Protein AF-A0A0N0X9N5-F1 (afdb_monomer_lite)

Secondary structure (DSSP, 8-state):
--------HHHHHHHHHHHHH-TTS-PPPSS----HHHHHHHHHTT--GGG----TTHHHHHHHHHHHHHHTT--

Sequence (75 aa):
MTRIKPNKVPDAIALDEELRSDSVWIQPLKARLSELDIYENAVNVGAGVHEVERASSLPKAKAQLELVAQEIGLL

Structure (mmCIF, N/CA/C/O backbone):
data_AF-A0A0N0X9N5-F1
#
_entry.id   AF-A0A0N0X9N5-F1
#
loop_
_atom_site.group_PDB
_atom_site.id
_atom_site.type_symbol
_atom_site.label_atom_id
_atom_site.label_alt_id
_atom_site.label_comp_id
_atom_site.label_asym_id
_atom_site.label_entity_id
_atom_site.label_seq_id
_atom_site.pdbx_PDB_ins_code
_atom_site.Cartn_x
_atom_site.Cartn_y
_atom_site.Cartn_z
_atom_site.occupancy
_atom_site.B_iso_or_equiv
_atom_site.auth_seq_id
_atom_site.auth_comp_id
_atom_site.auth_asym_id
_atom_site.auth_atom_id
_atom_site.pdbx_PDB_model_num
ATOM 1 N N . MET A 1 1 ? 1.841 30.268 -13.600 1.00 40.66 1 MET A N 1
ATOM 2 C CA . MET A 1 1 ? 0.911 29.386 -12.863 1.00 40.66 1 MET A CA 1
ATOM 3 C C . MET A 1 1 ? 1.684 28.688 -11.760 1.00 40.66 1 MET A C 1
ATOM 5 O O . MET A 1 1 ? 2.541 27.865 -12.055 1.00 40.66 1 MET A O 1
ATOM 9 N N . THR A 1 2 ? 1.455 29.059 -10.504 1.00 45.22 2 THR A N 1
ATOM 10 C CA . THR A 1 2 ? 2.100 28.414 -9.354 1.00 45.22 2 THR A CA 1
ATOM 11 C C . THR A 1 2 ? 1.420 27.065 -9.135 1.00 45.22 2 THR A C 1
ATOM 13 O O . THR A 1 2 ? 0.222 27.017 -8.871 1.00 45.22 2 THR A O 1
ATOM 16 N N . ARG A 1 3 ? 2.149 25.959 -9.317 1.00 48.59 3 ARG A N 1
ATOM 17 C CA . ARG A 1 3 ? 1.637 24.597 -9.108 1.00 48.59 3 ARG A CA 1
ATOM 18 C C . ARG A 1 3 ? 1.346 24.408 -7.617 1.00 48.59 3 ARG A C 1
ATOM 20 O O . ARG A 1 3 ? 2.247 24.068 -6.856 1.00 48.59 3 ARG A O 1
ATOM 27 N N . ILE A 1 4 ? 0.103 24.640 -7.197 1.00 56.75 4 ILE A N 1
ATOM 28 C CA . ILE A 1 4 ? -0.373 24.234 -5.872 1.00 56.75 4 ILE A CA 1
ATOM 29 C C . ILE A 1 4 ? -0.372 22.705 -5.884 1.00 56.75 4 ILE A C 1
ATOM 31 O O . ILE A 1 4 ? -1.162 22.088 -6.593 1.00 56.75 4 ILE A O 1
ATOM 35 N N . LYS A 1 5 ? 0.566 22.080 -5.168 1.00 55.78 5 LYS A N 1
ATOM 36 C CA . LYS A 1 5 ? 0.484 20.643 -4.895 1.00 55.78 5 LYS A CA 1
ATOM 37 C C . LYS A 1 5 ? -0.651 20.466 -3.881 1.00 55.78 5 LYS A C 1
ATOM 39 O O . LYS A 1 5 ? -0.523 21.016 -2.788 1.00 55.78 5 LYS A O 1
ATOM 44 N N . PRO A 1 6 ? -1.744 19.757 -4.213 1.00 57.97 6 PRO A N 1
ATOM 45 C CA . PRO A 1 6 ? -2.775 19.452 -3.233 1.00 57.97 6 PRO A CA 1
ATOM 46 C C . PRO A 1 6 ? -2.104 18.705 -2.085 1.00 57.97 6 PRO A C 1
ATOM 48 O O . PRO A 1 6 ? -1.447 17.683 -2.308 1.00 57.97 6 PRO A O 1
ATOM 51 N N . ASN A 1 7 ? -2.204 19.241 -0.874 1.00 61.62 7 ASN A N 1
ATOM 52 C CA . ASN A 1 7 ? -1.689 18.557 0.295 1.00 61.62 7 ASN A CA 1
ATOM 53 C C . ASN A 1 7 ? -2.707 17.467 0.638 1.00 61.62 7 ASN A C 1
ATOM 55 O O . ASN A 1 7 ? -3.692 17.750 1.299 1.00 61.62 7 ASN A O 1
ATOM 59 N N . LYS A 1 8 ? -2.517 16.252 0.111 1.00 68.81 8 LYS A N 1
ATOM 60 C CA . LYS A 1 8 ? -3.472 15.132 0.246 1.00 68.81 8 LYS A CA 1
ATOM 61 C C . LYS A 1 8 ? -3.458 14.460 1.626 1.00 68.81 8 LYS A C 1
ATOM 63 O O . LYS A 1 8 ? -4.184 13.499 1.856 1.00 68.81 8 LYS A O 1
ATOM 68 N N . VAL A 1 9 ? -2.595 14.924 2.531 1.00 76.94 9 VAL A N 1
ATOM 69 C CA . VAL A 1 9 ? -2.419 14.335 3.865 1.00 76.94 9 VAL A CA 1
ATOM 70 C C . VAL A 1 9 ? -3.663 14.511 4.748 1.00 76.94 9 VAL A C 1
ATOM 72 O O . VAL A 1 9 ? -4.090 13.509 5.312 1.00 76.94 9 VAL A O 1
ATOM 75 N N . PRO A 1 10 ? -4.287 15.704 4.853 1.00 83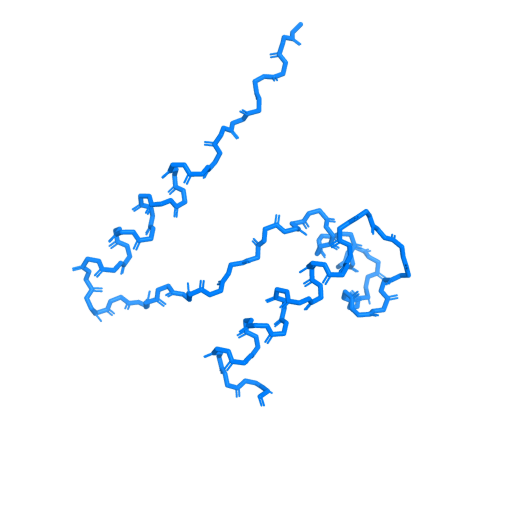.62 10 PRO A N 1
ATOM 76 C CA . PRO A 1 10 ? -5.489 15.891 5.666 1.00 83.62 10 PRO A CA 1
ATOM 77 C C . PRO A 1 10 ? -6.671 15.055 5.168 1.00 83.62 10 PRO A C 1
ATOM 79 O O . PRO A 1 10 ? -7.324 14.402 5.973 1.00 83.62 10 PRO A O 1
ATOM 82 N N . ASP A 1 11 ? -6.885 14.990 3.851 1.00 84.00 11 ASP A N 1
ATOM 83 C CA . ASP A 1 11 ? -7.965 14.187 3.261 1.00 84.00 11 ASP A CA 1
ATOM 84 C C . ASP A 1 11 ? -7.788 12.693 3.575 1.00 84.00 11 ASP A C 1
ATOM 86 O O . ASP A 1 11 ? -8.742 11.996 3.909 1.00 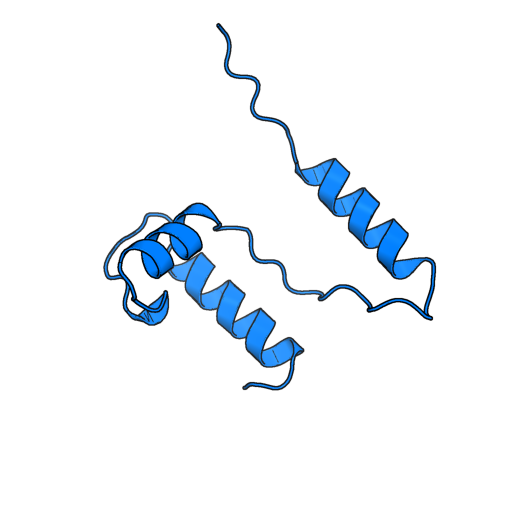84.00 11 ASP A O 1
ATOM 90 N N . ALA A 1 12 ? -6.547 12.200 3.524 1.00 81.75 12 ALA A N 1
ATOM 91 C CA . ALA A 1 12 ? -6.226 10.817 3.863 1.00 81.75 12 ALA A CA 1
ATOM 92 C C . ALA A 1 12 ? -6.321 10.514 5.369 1.00 81.75 12 ALA A C 1
ATOM 94 O O . ALA A 1 12 ? -6.371 9.343 5.747 1.00 81.75 12 ALA A O 1
ATOM 95 N N . ILE A 1 13 ? -6.269 11.529 6.234 1.00 87.00 13 ILE A N 1
ATOM 96 C CA . ILE A 1 13 ? -6.516 11.377 7.675 1.00 87.00 13 ILE A CA 1
ATOM 97 C C . ILE A 1 13 ? -8.023 11.335 7.916 1.00 87.00 13 ILE A C 1
ATOM 99 O O . ILE A 1 13 ? -8.501 10.369 8.498 1.00 87.00 13 ILE A O 1
ATOM 103 N N . ALA A 1 14 ? -8.764 12.306 7.379 1.00 90.94 14 ALA A N 1
ATOM 104 C CA . ALA A 1 14 ? -10.217 12.377 7.512 1.00 90.94 14 ALA A CA 1
ATOM 105 C C . ALA A 1 14 ? -10.906 11.105 6.993 1.00 90.94 14 ALA A C 1
ATOM 107 O O . ALA A 1 14 ? -11.808 10.581 7.635 1.00 90.94 14 ALA A O 1
ATOM 108 N N . LEU A 1 15 ? -10.438 10.563 5.863 1.00 88.00 15 LEU A N 1
ATOM 109 C CA . LEU A 1 15 ? -10.959 9.307 5.327 1.00 88.00 15 LEU A CA 1
ATOM 110 C C . LEU A 1 15 ? -10.694 8.110 6.255 1.00 88.00 15 LEU A C 1
ATOM 112 O O . LEU A 1 15 ? -11.537 7.231 6.364 1.00 88.00 15 LEU A O 1
ATOM 116 N N . ASP A 1 16 ? -9.537 8.048 6.916 1.00 89.44 16 ASP A N 1
ATOM 117 C CA . ASP A 1 16 ? -9.220 6.951 7.841 1.00 89.44 16 ASP A CA 1
ATOM 118 C C . ASP A 1 16 ? -10.069 7.017 9.109 1.00 89.44 16 ASP A C 1
ATOM 120 O O . ASP A 1 16 ? -10.580 5.991 9.550 1.00 89.44 16 ASP A O 1
ATOM 124 N N . GLU A 1 17 ? -10.267 8.220 9.650 1.00 92.38 17 GLU A N 1
ATOM 125 C CA . GLU A 1 17 ? -11.139 8.456 10.802 1.00 92.38 17 GLU A CA 1
ATOM 126 C C . GLU A 1 17 ? -12.590 8.078 10.488 1.00 92.38 17 GLU A C 1
ATOM 128 O O . GLU A 1 17 ? -13.211 7.345 11.257 1.00 92.38 17 GLU A O 1
ATOM 133 N N . GLU A 1 18 ? -13.100 8.503 9.330 1.00 92.44 18 GLU A N 1
ATOM 134 C CA . GLU A 1 18 ? -14.448 8.171 8.867 1.00 92.44 18 GLU A CA 1
ATOM 135 C C . GLU A 1 18 ? -14.616 6.658 8.694 1.00 92.44 18 GLU A C 1
ATOM 137 O O . GLU A 1 18 ? -15.563 6.075 9.217 1.00 92.44 18 GLU A O 1
ATOM 142 N N . LEU A 1 19 ? -13.659 5.987 8.041 1.00 90.44 19 LEU A N 1
ATOM 143 C CA . LEU A 1 19 ? -13.721 4.539 7.830 1.00 90.44 19 LEU A CA 1
ATOM 144 C C . LEU A 1 19 ? -13.663 3.731 9.135 1.00 90.44 19 LEU A C 1
ATOM 146 O O . LEU A 1 19 ? -14.210 2.632 9.200 1.00 90.44 19 LEU A O 1
ATOM 150 N N . ARG A 1 20 ? -13.006 4.260 10.173 1.00 92.75 20 ARG A N 1
ATOM 151 C CA . ARG A 1 20 ? -12.944 3.644 11.509 1.00 92.75 20 ARG A CA 1
ATOM 152 C C . ARG A 1 20 ? -14.148 3.973 12.392 1.00 92.75 20 ARG A C 1
ATOM 154 O O . ARG A 1 20 ? -14.276 3.375 13.460 1.00 92.75 20 ARG A O 1
ATOM 161 N N . SER A 1 21 ? -14.994 4.921 11.992 1.00 94.19 21 SER A N 1
ATOM 162 C CA . SER A 1 21 ? -16.139 5.362 12.797 1.00 94.19 21 SER A CA 1
ATOM 163 C C . SER A 1 21 ? -17.249 4.307 12.891 1.00 94.19 21 SER A C 1
ATOM 165 O O . SER A 1 21 ? -17.943 4.240 13.907 1.00 94.19 21 SER A O 1
ATOM 167 N N . ASP A 1 22 ? -17.371 3.446 11.876 1.00 93.69 22 ASP A N 1
ATOM 168 C CA . ASP A 1 22 ? -18.338 2.353 11.815 1.00 93.69 22 ASP A CA 1
ATOM 169 C C . ASP A 1 22 ? -17.616 1.004 11.678 1.00 93.69 22 ASP A C 1
ATOM 171 O O . ASP A 1 22 ? -16.897 0.737 10.713 1.00 93.69 22 ASP A O 1
ATOM 175 N N . SER A 1 23 ? -17.818 0.124 12.659 1.00 90.31 23 SER A N 1
ATOM 176 C CA . SER A 1 23 ? -17.196 -1.202 12.703 1.00 90.31 23 SER A CA 1
ATOM 177 C C . SER A 1 23 ? -17.793 -2.197 11.706 1.00 90.31 23 SER A C 1
ATOM 179 O O . SER A 1 23 ? -17.184 -3.238 11.458 1.00 90.31 23 SER A O 1
ATOM 181 N N . VAL A 1 24 ? -18.957 -1.897 11.121 1.00 95.00 24 VAL A N 1
ATOM 182 C CA . VAL A 1 24 ? -19.562 -2.693 10.042 1.00 95.00 24 VAL A CA 1
ATOM 183 C C . VAL A 1 24 ? -18.776 -2.537 8.740 1.00 95.00 24 VAL A C 1
ATOM 185 O O . VAL A 1 24 ? -18.812 -3.420 7.882 1.00 95.00 24 VAL A O 1
ATOM 188 N N . TRP A 1 25 ? -18.062 -1.425 8.568 1.00 92.12 25 TRP A N 1
ATOM 189 C CA . TRP A 1 25 ? -17.316 -1.161 7.347 1.00 92.12 25 TRP A CA 1
ATOM 190 C C . TRP A 1 25 ? -16.007 -1.945 7.300 1.00 92.12 25 TRP A C 1
ATOM 192 O O . TRP A 1 25 ? -15.456 -2.373 8.319 1.00 92.12 25 TRP A O 1
ATOM 202 N N . ILE A 1 26 ? -15.482 -2.103 6.082 1.00 85.69 26 ILE A N 1
ATOM 203 C CA . ILE A 1 26 ? -14.141 -2.648 5.883 1.00 85.69 26 ILE A CA 1
ATOM 204 C C . ILE A 1 26 ? -13.156 -1.689 6.537 1.00 85.69 26 ILE A C 1
ATOM 206 O O . ILE A 1 26 ? -12.988 -0.548 6.106 1.00 85.69 26 ILE A O 1
ATOM 210 N N . GLN A 1 27 ? -12.510 -2.181 7.586 1.00 89.94 27 GLN A N 1
ATOM 211 C CA . GLN A 1 27 ? -11.567 -1.385 8.344 1.00 89.94 27 GLN A CA 1
ATOM 212 C C . GLN A 1 27 ? -10.326 -1.095 7.492 1.00 89.94 27 GLN A C 1
ATOM 214 O O . GLN A 1 27 ? -9.809 -2.002 6.831 1.00 89.94 27 GLN A O 1
ATOM 219 N N . PRO A 1 28 ? -9.828 0.152 7.494 1.00 90.75 28 PRO A N 1
ATOM 220 C CA . PRO A 1 28 ? -8.665 0.507 6.704 1.00 90.75 28 PRO A CA 1
ATOM 221 C C . PRO A 1 28 ? -7.411 -0.153 7.280 1.00 90.75 28 PRO A C 1
ATOM 223 O O . PRO A 1 28 ? -7.224 -0.227 8.504 1.00 90.75 28 PRO A O 1
ATOM 226 N N . LEU A 1 29 ? -6.531 -0.579 6.374 1.00 91.12 29 LEU A N 1
ATOM 227 C CA . LEU A 1 29 ? -5.212 -1.105 6.710 1.00 91.12 29 LEU A CA 1
ATOM 228 C C . LEU A 1 29 ? -4.377 -0.050 7.452 1.00 91.12 29 LEU A C 1
ATOM 230 O O . LEU A 1 29 ? -4.495 1.157 7.224 1.00 91.12 29 LEU A O 1
ATOM 234 N N . LYS A 1 30 ? -3.513 -0.515 8.349 1.00 89.25 30 LYS A N 1
ATOM 235 C CA . LYS A 1 30 ? -2.509 0.285 9.054 1.00 89.25 30 LYS A CA 1
ATOM 236 C C . LYS A 1 30 ? -1.408 0.713 8.089 1.00 89.25 30 LYS A C 1
ATOM 238 O O . LYS A 1 30 ? -0.931 1.846 8.164 1.00 89.25 30 LYS A O 1
ATOM 243 N N . ALA A 1 31 ? -1.002 -0.178 7.187 1.00 90.69 31 ALA A N 1
ATOM 244 C CA . ALA A 1 31 ? -0.040 0.114 6.139 1.00 90.69 31 ALA A CA 1
ATOM 245 C C . ALA A 1 31 ? -0.701 0.874 4.976 1.00 90.69 31 ALA A C 1
ATOM 247 O O . ALA A 1 31 ? -1.826 0.592 4.5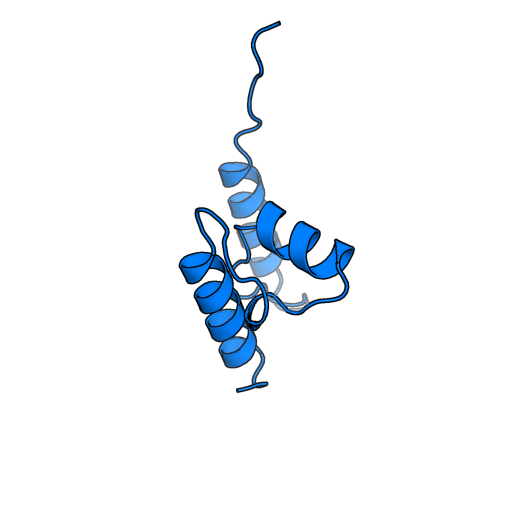70 1.00 90.69 31 ALA A O 1
ATOM 248 N N . ARG A 1 32 ? 0.020 1.852 4.412 1.00 85.69 32 ARG A N 1
ATOM 249 C CA . ARG A 1 32 ? -0.445 2.666 3.278 1.00 85.69 32 ARG A CA 1
ATOM 250 C C . ARG A 1 32 ? 0.581 2.674 2.154 1.00 85.69 32 ARG A C 1
ATOM 252 O O . ARG A 1 32 ? 1.777 2.832 2.404 1.00 85.69 32 ARG A O 1
ATOM 259 N N . LEU A 1 33 ? 0.094 2.591 0.918 1.00 89.94 33 LEU A N 1
ATOM 260 C CA . LEU A 1 33 ? 0.894 2.750 -0.294 1.00 89.94 33 LEU A CA 1
ATOM 261 C C . LEU A 1 33 ? 0.945 4.236 -0.667 1.00 89.94 33 LEU A C 1
ATOM 263 O O . LEU A 1 33 ? -0.083 4.825 -0.992 1.00 89.94 33 LEU A O 1
ATOM 267 N N . SER A 1 34 ? 2.124 4.858 -0.600 1.00 88.44 34 SER A N 1
ATOM 268 C CA . SER A 1 34 ? 2.278 6.287 -0.927 1.00 88.44 34 SER A CA 1
ATOM 269 C C . SER A 1 34 ? 3.211 6.574 -2.099 1.00 88.44 34 SER A C 1
ATOM 271 O O . SER A 1 34 ? 3.139 7.658 -2.670 1.00 88.44 34 SER A O 1
ATOM 273 N N . GLU A 1 35 ? 4.021 5.602 -2.520 1.00 90.81 35 GLU A N 1
ATOM 274 C CA . GLU A 1 35 ? 4.891 5.710 -3.698 1.00 90.81 35 GLU A CA 1
ATOM 275 C C . GLU A 1 35 ? 4.147 5.362 -5.010 1.00 90.81 35 GLU A C 1
ATOM 277 O O . GLU A 1 35 ? 4.593 4.512 -5.779 1.00 90.81 35 GLU A O 1
ATOM 282 N N . LEU A 1 36 ? 2.994 6.009 -5.255 1.00 89.31 36 LEU A N 1
ATOM 283 C CA . LEU A 1 36 ? 2.082 5.729 -6.385 1.00 89.31 36 LEU A CA 1
ATOM 284 C C . LEU A 1 36 ? 2.779 5.723 -7.747 1.00 89.31 36 LEU A C 1
ATOM 286 O O . LEU A 1 36 ? 2.618 4.766 -8.500 1.00 89.31 36 LEU A O 1
ATOM 290 N N . ASP A 1 37 ? 3.634 6.714 -8.005 1.00 89.81 37 ASP A N 1
ATOM 291 C CA . ASP A 1 37 ? 4.377 6.825 -9.263 1.00 89.81 37 ASP A CA 1
ATOM 292 C C . ASP A 1 37 ? 5.212 5.562 -9.560 1.00 89.81 37 ASP A C 1
ATOM 294 O O . ASP A 1 37 ? 5.400 5.187 -10.714 1.00 89.81 37 ASP A O 1
ATOM 298 N N . ILE A 1 38 ? 5.727 4.877 -8.533 1.00 91.94 38 ILE A N 1
ATOM 299 C CA . ILE A 1 38 ? 6.531 3.658 -8.711 1.00 91.94 38 ILE A CA 1
ATOM 300 C C . ILE A 1 38 ? 5.633 2.467 -9.042 1.00 91.94 38 ILE A C 1
ATOM 302 O O . ILE A 1 38 ? 5.962 1.698 -9.946 1.00 91.94 38 ILE A O 1
ATOM 306 N N . TYR A 1 39 ? 4.503 2.328 -8.342 1.00 93.00 39 TYR A N 1
ATOM 307 C CA . TYR A 1 39 ? 3.530 1.265 -8.604 1.00 93.00 39 TYR A CA 1
ATOM 308 C C . TYR A 1 39 ? 2.958 1.378 -10.020 1.00 93.00 39 TYR A C 1
ATOM 310 O O . TYR A 1 39 ? 2.936 0.393 -10.753 1.00 93.00 39 TYR A O 1
ATOM 318 N N . GLU A 1 40 ? 2.568 2.585 -10.433 1.00 92.25 40 GLU A N 1
ATOM 319 C CA . GLU A 1 40 ? 2.039 2.853 -11.773 1.00 92.25 40 GLU A CA 1
ATOM 320 C C . GLU A 1 40 ? 3.069 2.538 -12.861 1.00 92.25 40 GLU A C 1
ATOM 322 O O . GLU A 1 40 ? 2.753 1.860 -13.837 1.00 92.25 40 GLU A O 1
ATOM 327 N N . ASN A 1 41 ? 4.321 2.969 -12.682 1.00 90.75 41 ASN A N 1
ATOM 328 C CA . ASN A 1 41 ? 5.388 2.674 -13.637 1.00 90.75 41 ASN A CA 1
ATOM 329 C C . ASN A 1 41 ? 5.656 1.171 -13.772 1.00 90.75 41 ASN A C 1
ATOM 331 O O . ASN A 1 41 ? 5.825 0.698 -14.893 1.00 90.75 41 ASN A O 1
ATOM 335 N N . ALA A 1 42 ? 5.669 0.426 -12.663 1.00 92.44 42 ALA A N 1
ATOM 336 C CA . ALA A 1 42 ? 5.843 -1.025 -12.683 1.00 92.44 42 ALA A CA 1
ATOM 337 C C . ALA A 1 42 ? 4.708 -1.714 -13.465 1.00 92.44 42 ALA A C 1
ATOM 339 O O . ALA A 1 42 ? 4.963 -2.505 -14.373 1.00 92.44 42 ALA A O 1
ATOM 340 N N . VAL A 1 43 ? 3.456 -1.329 -13.191 1.00 93.88 43 VAL A N 1
ATOM 341 C CA . VAL A 1 43 ? 2.273 -1.855 -13.891 1.00 93.88 43 VAL A CA 1
ATOM 342 C C . VAL A 1 43 ? 2.315 -1.538 -15.388 1.00 93.88 43 VAL A C 1
ATOM 344 O O . VAL A 1 43 ? 2.047 -2.419 -16.202 1.00 93.88 43 VAL A O 1
ATOM 347 N N . ASN A 1 44 ? 2.702 -0.318 -15.769 1.00 92.69 44 ASN A N 1
ATOM 348 C CA . ASN A 1 44 ? 2.765 0.108 -17.171 1.00 92.69 44 ASN A CA 1
ATOM 349 C C . ASN A 1 44 ? 3.747 -0.714 -18.018 1.00 92.69 44 ASN A C 1
ATOM 351 O O . ASN A 1 44 ? 3.556 -0.836 -19.226 1.00 92.69 44 ASN A O 1
ATOM 355 N N . VAL A 1 45 ? 4.786 -1.280 -17.401 1.00 92.25 45 VAL A N 1
ATOM 356 C CA . VAL A 1 45 ? 5.760 -2.148 -18.082 1.00 92.25 45 VAL A CA 1
ATOM 35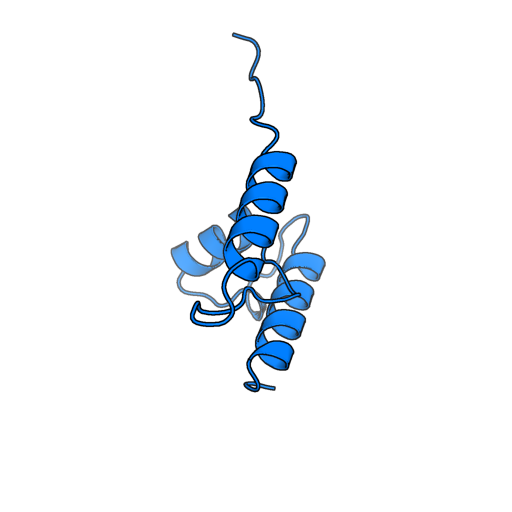7 C C . VAL A 1 45 ? 5.467 -3.639 -17.891 1.00 92.25 45 VAL A C 1
ATOM 359 O O . VAL A 1 45 ? 6.238 -4.473 -18.358 1.00 9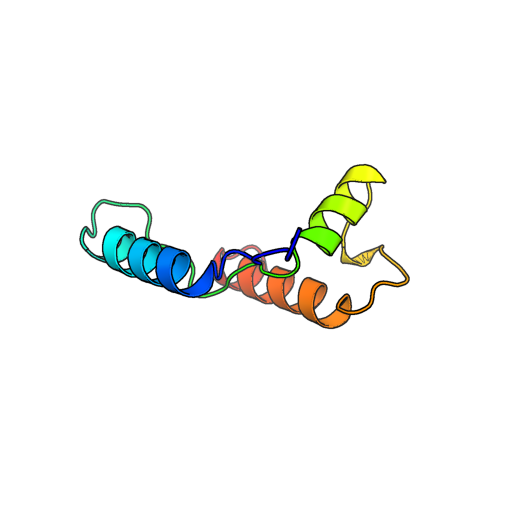2.25 45 VAL A O 1
ATOM 362 N N . GLY A 1 46 ? 4.361 -3.986 -17.224 1.00 92.56 46 GLY A N 1
ATOM 363 C CA . GLY A 1 46 ? 3.979 -5.371 -16.949 1.00 92.56 46 GLY A CA 1
ATOM 364 C C . GLY A 1 46 ? 4.903 -6.085 -15.961 1.00 92.56 46 GLY A C 1
ATOM 365 O O . GLY A 1 46 ? 5.026 -7.304 -16.038 1.00 92.56 46 GLY A O 1
ATOM 366 N N . ALA A 1 47 ? 5.554 -5.345 -15.061 1.00 92.75 47 ALA A N 1
ATOM 367 C CA . ALA A 1 47 ? 6.486 -5.884 -14.075 1.00 92.75 47 ALA A CA 1
ATOM 368 C C . ALA A 1 47 ? 5.994 -5.645 -12.640 1.00 92.75 47 ALA A C 1
ATOM 370 O O . ALA A 1 47 ? 5.270 -4.691 -12.347 1.00 92.75 47 ALA A O 1
ATOM 371 N N . GLY A 1 48 ? 6.428 -6.490 -11.710 1.00 91.25 48 GLY A N 1
ATOM 372 C CA . GLY A 1 48 ? 6.279 -6.251 -10.282 1.00 91.25 48 GLY A CA 1
ATOM 373 C C . GLY A 1 48 ? 7.251 -5.181 -9.780 1.00 91.25 48 GLY A C 1
ATOM 374 O O . GLY A 1 48 ? 8.353 -5.013 -10.297 1.00 91.25 48 GLY A O 1
ATOM 375 N N . VAL A 1 49 ? 6.901 -4.485 -8.693 1.00 91.75 49 VAL A N 1
ATOM 376 C CA . VAL A 1 49 ? 7.802 -3.492 -8.065 1.00 91.75 49 VAL A CA 1
ATOM 377 C C . VAL A 1 49 ? 9.142 -4.107 -7.663 1.00 91.75 49 VAL A C 1
ATOM 379 O O . VAL A 1 49 ? 10.175 -3.439 -7.714 1.00 91.75 49 VAL A O 1
ATOM 382 N N . HIS A 1 50 ? 9.154 -5.387 -7.286 1.00 90.00 50 HIS A N 1
ATOM 383 C CA . HIS A 1 50 ? 10.386 -6.098 -6.951 1.00 90.00 50 HIS A CA 1
ATOM 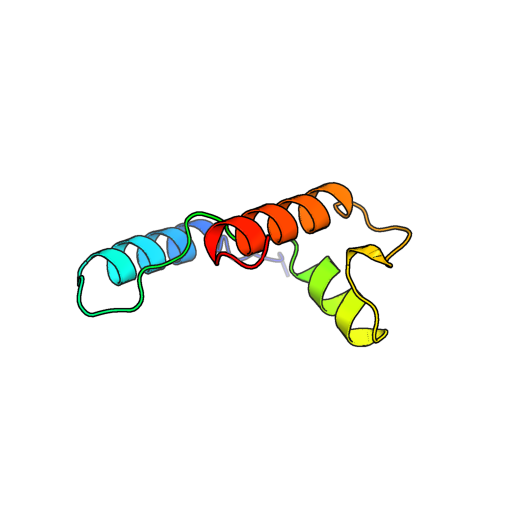384 C C . HIS A 1 50 ? 11.328 -6.266 -8.153 1.00 90.00 50 HIS A C 1
ATOM 386 O O . HIS A 1 50 ? 12.539 -6.317 -7.933 1.00 90.00 50 HIS A O 1
ATOM 392 N N . GLU A 1 51 ? 10.795 -6.249 -9.377 1.00 91.81 51 GLU A N 1
ATOM 393 C CA . GLU A 1 51 ? 11.513 -6.383 -10.652 1.00 91.81 51 GLU A CA 1
ATOM 394 C C . GLU A 1 51 ? 11.970 -5.031 -11.229 1.00 91.81 51 GLU A C 1
ATOM 396 O O . GLU A 1 51 ? 12.791 -4.989 -12.140 1.00 91.81 51 GLU A O 1
ATOM 401 N N . VAL A 1 52 ? 11.494 -3.905 -10.682 1.00 89.81 52 VAL A N 1
ATOM 402 C CA . VAL A 1 52 ? 11.976 -2.571 -11.067 1.00 89.81 52 VAL A CA 1
ATOM 403 C C . VAL A 1 52 ? 13.420 -2.392 -10.590 1.00 89.81 52 VAL A C 1
ATOM 405 O O . VAL A 1 52 ? 13.721 -2.575 -9.408 1.00 89.81 52 VAL A O 1
ATOM 408 N N . GLU A 1 53 ? 14.316 -1.996 -11.499 1.00 85.38 53 GLU A N 1
ATOM 409 C CA . GLU A 1 53 ? 15.746 -1.844 -11.198 1.00 85.38 53 GLU A CA 1
ATOM 410 C C . GLU A 1 53 ? 16.085 -0.512 -10.517 1.00 85.38 53 GLU A C 1
ATOM 412 O O . GLU A 1 53 ? 16.933 -0.465 -9.623 1.00 85.38 53 GLU A O 1
ATOM 417 N N . ARG A 1 54 ? 15.468 0.599 -10.952 1.00 83.00 54 ARG A N 1
ATOM 418 C CA . ARG A 1 54 ? 15.823 1.952 -10.493 1.00 83.00 54 ARG A CA 1
ATOM 419 C C . ARG A 1 54 ? 14.616 2.885 -10.434 1.00 83.00 54 ARG A C 1
ATOM 421 O O . ARG A 1 54 ? 14.015 3.198 -11.453 1.00 83.00 54 ARG A O 1
ATOM 428 N N . ALA A 1 55 ? 14.338 3.406 -9.242 1.00 85.62 55 ALA A N 1
ATOM 429 C CA . ALA A 1 55 ? 13.508 4.587 -9.012 1.00 85.62 55 ALA A CA 1
ATOM 430 C C . ALA A 1 55 ? 13.945 5.257 -7.698 1.00 85.62 55 ALA A C 1
ATOM 432 O O . ALA A 1 55 ? 14.477 4.588 -6.809 1.00 85.62 55 ALA A O 1
ATOM 433 N N . SER A 1 56 ? 13.729 6.567 -7.558 1.00 82.25 56 SER A N 1
ATOM 434 C CA . SER A 1 56 ? 14.230 7.363 -6.423 1.00 82.25 56 SER A CA 1
ATOM 435 C C . SER A 1 56 ? 13.747 6.873 -5.053 1.00 82.25 56 SER A C 1
ATOM 437 O O . SER A 1 56 ? 14.495 6.963 -4.084 1.00 82.25 56 SER A O 1
ATOM 439 N N . SER A 1 57 ? 12.535 6.312 -4.978 1.00 89.31 57 SER A N 1
ATOM 440 C CA . SER A 1 57 ? 11.934 5.795 -3.736 1.00 89.31 57 SER A CA 1
ATOM 441 C C . SER A 1 57 ? 11.675 4.284 -3.772 1.00 89.31 57 SER A C 1
ATOM 443 O O . SER A 1 57 ? 10.845 3.774 -3.019 1.00 89.31 57 SER A O 1
ATOM 445 N N . LEU A 1 58 ? 12.367 3.544 -4.644 1.00 91.81 58 LEU A N 1
ATOM 446 C CA . LEU A 1 58 ? 12.109 2.118 -4.868 1.00 91.81 58 LEU A CA 1
ATOM 447 C C . LEU A 1 58 ? 12.194 1.253 -3.593 1.00 91.81 58 LEU A C 1
ATOM 449 O O . LEU A 1 58 ? 11.288 0.446 -3.385 1.00 91.81 58 LEU A O 1
ATOM 453 N N . PRO A 1 59 ? 13.201 1.409 -2.705 1.00 93.75 59 PRO A N 1
ATOM 454 C CA . PRO A 1 59 ? 13.260 0.618 -1.474 1.00 93.75 59 PRO A CA 1
ATOM 455 C C . PRO A 1 59 ? 12.040 0.833 -0.572 1.00 93.75 59 PRO A C 1
ATOM 457 O O . PRO A 1 59 ? 11.527 -0.112 0.021 1.00 93.75 59 PRO A O 1
ATOM 460 N N . LYS A 1 60 ? 11.537 2.071 -0.511 1.00 93.88 60 LYS A N 1
ATOM 461 C CA . LYS A 1 60 ? 10.349 2.416 0.272 1.00 93.88 60 LYS A CA 1
ATOM 462 C C . LYS A 1 60 ? 9.087 1.791 -0.320 1.00 93.88 60 LYS A C 1
ATOM 464 O O . LYS A 1 60 ? 8.270 1.281 0.437 1.00 93.88 60 LYS A O 1
ATOM 469 N N . ALA A 1 61 ? 8.954 1.784 -1.647 1.00 94.44 61 ALA A N 1
ATOM 470 C CA . ALA A 1 61 ? 7.833 1.132 -2.321 1.00 94.44 61 ALA A CA 1
ATOM 471 C C . ALA A 1 61 ? 7.810 -0.390 -2.072 1.00 94.44 61 ALA A C 1
ATOM 473 O O . ALA A 1 61 ? 6.764 -0.947 -1.752 1.00 94.44 61 ALA A O 1
ATOM 474 N N . LYS A 1 62 ? 8.974 -1.058 -2.138 1.00 94.62 62 LYS A N 1
ATOM 475 C CA . LYS A 1 62 ? 9.095 -2.493 -1.811 1.00 94.62 62 LYS A CA 1
ATOM 476 C C . LYS A 1 62 ? 8.678 -2.774 -0.362 1.00 94.62 62 LYS A C 1
ATOM 478 O O . LYS A 1 62 ? 7.811 -3.606 -0.128 1.00 94.62 62 LYS A O 1
ATOM 483 N N . ALA A 1 63 ? 9.207 -2.006 0.592 1.00 94.81 63 ALA A N 1
ATOM 484 C CA . ALA A 1 63 ? 8.864 -2.161 2.007 1.00 94.81 63 ALA A CA 1
ATOM 485 C C . ALA A 1 63 ? 7.369 -1.918 2.296 1.00 94.81 63 ALA A C 1
ATOM 487 O O . ALA A 1 63 ? 6.772 -2.614 3.111 1.00 94.81 63 ALA A O 1
ATOM 488 N N . GLN A 1 64 ? 6.740 -0.946 1.627 1.00 94.69 64 GLN A N 1
ATOM 489 C CA . GLN A 1 64 ? 5.302 -0.693 1.767 1.00 94.69 64 GLN A CA 1
ATOM 490 C C . GLN A 1 64 ? 4.450 -1.879 1.302 1.00 94.69 64 GLN A C 1
ATOM 492 O O . GLN A 1 64 ? 3.470 -2.205 1.967 1.00 94.69 64 GLN A O 1
ATOM 497 N N . LEU A 1 65 ? 4.825 -2.528 0.195 1.00 93.62 65 LEU A N 1
ATOM 498 C CA . LEU A 1 65 ? 4.139 -3.732 -0.275 1.00 93.62 65 LEU A CA 1
ATOM 499 C C . LEU A 1 65 ? 4.306 -4.903 0.690 1.00 93.62 65 LEU A C 1
ATOM 501 O O . LEU A 1 65 ? 3.324 -5.582 0.966 1.00 93.62 65 LEU A O 1
ATOM 505 N N . GLU A 1 66 ? 5.505 -5.110 1.234 1.00 94.25 66 GLU A N 1
ATOM 506 C CA . GLU A 1 66 ? 5.756 -6.164 2.225 1.00 94.25 66 GLU A CA 1
ATOM 507 C C . GLU A 1 66 ? 4.907 -5.964 3.490 1.00 94.25 66 GLU A C 1
ATOM 509 O O . GLU A 1 66 ? 4.267 -6.905 3.956 1.00 94.25 66 GLU A O 1
ATOM 514 N N . LEU A 1 67 ? 4.816 -4.729 3.996 1.00 95.19 67 LEU A N 1
ATOM 515 C CA . LEU A 1 67 ? 3.972 -4.398 5.150 1.00 95.19 67 LEU A CA 1
ATOM 516 C C . LEU A 1 67 ? 2.484 -4.643 4.874 1.00 95.19 67 LEU A C 1
ATOM 518 O O . LEU A 1 67 ? 1.787 -5.188 5.727 1.00 95.19 67 LEU A O 1
ATOM 522 N N . VAL A 1 68 ? 1.998 -4.259 3.689 1.00 94.12 68 VAL A N 1
ATOM 523 C CA . VAL A 1 68 ? 0.608 -4.520 3.287 1.00 94.12 68 VAL A CA 1
ATOM 524 C C . VAL A 1 68 ? 0.358 -6.020 3.170 1.00 94.12 68 VAL A C 1
ATOM 526 O O . VAL A 1 68 ? -0.633 -6.500 3.707 1.00 94.12 68 VAL A O 1
ATOM 529 N N . ALA A 1 69 ? 1.251 -6.761 2.509 1.00 93.44 69 ALA A N 1
ATOM 530 C CA . ALA A 1 69 ? 1.127 -8.202 2.314 1.00 93.44 69 ALA A CA 1
ATOM 531 C C . ALA A 1 69 ? 1.084 -8.965 3.646 1.00 93.44 69 ALA A C 1
ATOM 533 O O . ALA A 1 69 ? 0.247 -9.854 3.807 1.00 93.44 69 ALA A O 1
ATOM 534 N N . GLN A 1 70 ? 1.917 -8.570 4.612 1.00 94.38 70 GLN A N 1
ATOM 535 C CA . GLN A 1 70 ? 1.889 -9.115 5.968 1.00 94.38 70 GLN A CA 1
ATOM 536 C C . GLN A 1 70 ? 0.567 -8.796 6.682 1.00 94.38 70 GLN A C 1
ATOM 538 O O . GLN A 1 70 ? -0.009 -9.652 7.350 1.00 94.38 70 GLN A O 1
ATOM 543 N N . GLU A 1 71 ? 0.054 -7.572 6.539 1.00 93.88 71 GLU A N 1
ATOM 544 C CA . GLU A 1 71 ? -1.189 -7.161 7.196 1.00 93.88 71 GLU A CA 1
ATOM 545 C C . GLU A 1 71 ? -2.419 -7.924 6.682 1.00 93.88 71 GLU A C 1
ATOM 547 O O . GLU A 1 71 ? -3.312 -8.247 7.465 1.00 93.88 71 GLU A O 1
ATOM 552 N N . ILE A 1 72 ? -2.454 -8.256 5.389 1.00 92.62 72 ILE A N 1
ATOM 553 C CA . ILE A 1 72 ? -3.552 -9.021 4.776 1.00 92.62 72 ILE A CA 1
ATOM 554 C C . ILE A 1 72 ? -3.333 -10.543 4.801 1.00 92.62 72 ILE A C 1
ATOM 556 O O . ILE A 1 72 ? -4.148 -11.281 4.251 1.00 92.62 72 ILE A O 1
ATOM 560 N N . GLY A 1 73 ? -2.257 -11.021 5.435 1.00 92.19 73 GLY A N 1
ATOM 561 C CA . GLY A 1 73 ? -1.975 -12.448 5.613 1.00 92.19 73 GLY A CA 1
ATOM 562 C C . GLY A 1 73 ? -1.538 -13.183 4.342 1.00 92.19 73 GLY A C 1
ATOM 563 O O . GLY A 1 73 ? -1.796 -14.379 4.215 1.00 92.19 73 GLY A O 1
ATOM 564 N N . LEU A 1 74 ? -0.909 -12.484 3.392 1.00 91.44 74 LEU A N 1
ATOM 565 C CA . LEU A 1 74 ? -0.300 -13.096 2.202 1.00 91.44 74 LEU A CA 1
ATOM 566 C C . LEU A 1 74 ? 1.152 -13.551 2.429 1.00 91.44 74 LEU A C 1
ATOM 568 O O . LEU A 1 74 ? 1.641 -14.382 1.663 1.00 91.44 74 LEU A O 1
ATOM 572 N N . LEU A 1 75 ? 1.823 -13.002 3.446 1.00 79.94 75 LEU A N 1
ATOM 573 C CA . LEU A 1 75 ? 3.183 -13.329 3.892 1.00 79.94 75 LEU A CA 1
ATOM 574 C C . LEU A 1 75 ? 3.182 -13.544 5.407 1.00 79.94 75 LEU A C 1
ATOM 576 O O . LEU A 1 75 ? 3.868 -14.487 5.857 1.00 79.94 75 LEU A O 1
#

Foldseek 3Di:
DPPDDPPCVVVVVVVLCVQVVDPVHDHDDPQDQDVVVLCVVCVVVVHDLVPDDDDPCSVVNVVSVVSVCVRVVVD

pLDDT: mean 86.66, std 12.06, range [40.66, 95.19]

Organism: NCBI:txid81035

Radius of gyration: 15.19 Å; chains: 1; bounding box: 35×43×31 Å